Protein AF-A0A355GVF4-F1 (afdb_monomer_lite)

Secondary structure (DSSP, 8-state):
--SSTTTHHHHHHHHHHHHHH-TTS------TTSGGGG--HHHH--SS-HHHHHHH--S---S-TT-

pLDDT: mean 97.24, std 2.64, range [78.5, 98.56]

Radius of gyration: 15.6 Å; chains: 1; bounding box: 30×27×44 Å

Sequence (67 aa):
SELAPLHNPPGITGIRAITKILPDVPQVGVFDTAFHQTMPKEAYIYPIPYEYYEKHKIRRYGFHGTS

Foldseek 3Di:
DVPCVPPVVVVVVVVVVCCVVPVPDDDDDDFQLVQVPPDDPVQWDDPDPCVCCVPVVRTDSHGNSVD

Structure (mmCIF, N/CA/C/O backbone):
data_AF-A0A355GVF4-F1
#
_entry.id   AF-A0A355GVF4-F1
#
loop_
_atom_site.group_PDB
_atom_site.id
_atom_site.type_symbol
_atom_site.label_atom_id
_atom_site.label_alt_id
_atom_site.label_comp_id
_atom_site.label_asym_id
_atom_site.label_entity_id
_atom_site.label_seq_id
_atom_site.pdbx_PDB_ins_code
_atom_site.Cartn_x
_atom_site.Cartn_y
_atom_site.Cartn_z
_atom_site.occupancy
_atom_site.B_iso_or_equiv
_atom_site.auth_seq_id
_atom_site.auth_comp_id
_atom_site.auth_asym_id
_atom_site.auth_atom_id
_atom_site.pdbx_PDB_model_num
ATOM 1 N N . SER A 1 1 ? 5.875 7.404 0.521 1.00 78.50 1 SER A N 1
ATOM 2 C CA . SER A 1 1 ? 4.890 6.336 0.780 1.00 78.50 1 SER A CA 1
ATOM 3 C C . SER A 1 1 ? 4.813 6.152 2.277 1.00 78.50 1 SER A C 1
ATOM 5 O O . SER A 1 1 ? 5.788 5.684 2.847 1.00 78.50 1 SER A O 1
ATOM 7 N N . GLU A 1 2 ? 3.727 6.586 2.911 1.00 90.88 2 GLU A N 1
ATOM 8 C CA . GLU A 1 2 ? 3.631 6.631 4.379 1.00 90.88 2 GLU A CA 1
ATOM 9 C C . GLU A 1 2 ? 3.288 5.266 4.994 1.00 90.88 2 GLU A C 1
ATOM 11 O O . GLU A 1 2 ? 3.828 4.913 6.034 1.00 90.88 2 GLU A O 1
ATOM 16 N N . LEU A 1 3 ? 2.463 4.456 4.320 1.00 93.31 3 LEU A N 1
ATOM 17 C CA . LEU A 1 3 ? 1.973 3.175 4.855 1.00 93.31 3 LEU A CA 1
ATOM 18 C C . LEU A 1 3 ? 2.958 2.003 4.703 1.00 93.31 3 LEU A C 1
ATOM 20 O O . LEU A 1 3 ? 2.893 1.037 5.454 1.00 93.31 3 LEU A O 1
ATOM 24 N N . ALA A 1 4 ? 3.864 2.074 3.727 1.00 95.44 4 ALA A N 1
ATOM 25 C CA . ALA A 1 4 ? 4.885 1.053 3.485 1.00 95.44 4 ALA A CA 1
ATOM 26 C C . ALA A 1 4 ? 6.198 1.720 3.031 1.00 95.44 4 ALA A C 1
ATOM 28 O O . ALA A 1 4 ? 6.570 1.631 1.855 1.00 95.44 4 ALA A O 1
ATOM 29 N N . PRO A 1 5 ? 6.876 2.458 3.929 1.00 96.00 5 PRO A N 1
ATOM 30 C CA . PRO A 1 5 ? 7.994 3.332 3.575 1.00 96.00 5 PRO A CA 1
ATOM 31 C C . PRO A 1 5 ? 9.247 2.577 3.133 1.00 96.00 5 PRO A C 1
ATOM 33 O O . PRO A 1 5 ? 10.009 3.111 2.341 1.00 96.00 5 PRO A O 1
ATOM 36 N N . LEU A 1 6 ? 9.448 1.337 3.582 1.00 96.62 6 LEU A N 1
ATOM 37 C CA . LEU A 1 6 ? 10.582 0.515 3.143 1.00 96.62 6 LEU A CA 1
ATOM 38 C C . LEU A 1 6 ? 10.277 -0.324 1.891 1.00 96.62 6 LEU A C 1
ATOM 40 O O . LEU A 1 6 ? 11.197 -0.671 1.160 1.00 96.62 6 LEU A O 1
ATOM 44 N N . HIS A 1 7 ? 9.002 -0.616 1.612 1.00 96.62 7 HIS A N 1
ATOM 45 C CA . HIS A 1 7 ? 8.609 -1.556 0.552 1.00 96.62 7 HIS A CA 1
ATOM 46 C C . HIS A 1 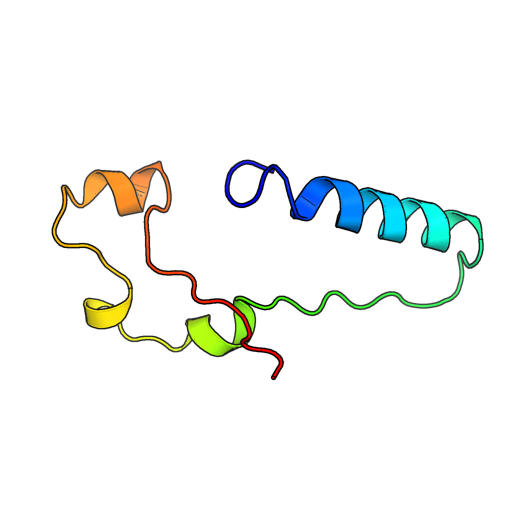7 ? 8.152 -0.856 -0.736 1.00 96.62 7 HIS A C 1
ATOM 48 O O . HIS A 1 7 ? 8.537 -1.255 -1.832 1.00 96.62 7 HIS A O 1
ATOM 54 N N . ASN A 1 8 ? 7.377 0.230 -0.638 1.00 96.94 8 ASN A N 1
ATOM 55 C CA . ASN A 1 8 ? 6.857 0.900 -1.834 1.00 96.94 8 ASN A CA 1
ATOM 56 C C . ASN A 1 8 ? 7.928 1.675 -2.621 1.00 96.94 8 ASN A C 1
ATOM 58 O O . ASN A 1 8 ? 7.895 1.613 -3.850 1.00 96.94 8 ASN A O 1
ATOM 62 N N . PRO A 1 9 ? 8.877 2.408 -1.996 1.00 97.75 9 PRO A N 1
ATOM 63 C CA . PRO A 1 9 ? 9.903 3.121 -2.755 1.00 97.75 9 PRO A CA 1
ATOM 64 C C . PRO A 1 9 ? 10.742 2.244 -3.697 1.00 97.75 9 PRO A C 1
ATOM 66 O O . PRO A 1 9 ? 10.856 2.631 -4.860 1.00 97.75 9 PRO A O 1
ATOM 69 N N . PRO A 1 10 ? 11.284 1.075 -3.292 1.00 96.94 10 PRO A N 1
ATOM 70 C CA . PRO A 1 10 ? 12.011 0.224 -4.233 1.00 96.94 10 PRO A CA 1
ATOM 71 C C . PRO A 1 10 ? 11.113 -0.311 -5.360 1.00 96.94 10 PRO A C 1
ATOM 73 O O . PRO A 1 10 ? 11.553 -0.335 -6.509 1.00 96.94 10 PRO A O 1
ATOM 76 N N . GLY A 1 11 ? 9.8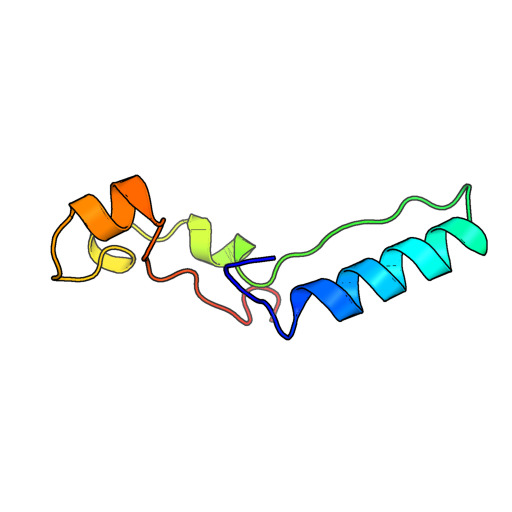41 -0.634 -5.086 1.00 96.38 11 GLY A N 1
ATOM 77 C CA . GLY A 1 11 ? 8.877 -1.011 -6.130 1.00 96.38 11 GLY A CA 1
ATOM 78 C C . GLY A 1 11 ? 8.669 0.091 -7.179 1.00 96.38 11 GLY A C 1
ATOM 79 O O . GLY A 1 11 ? 8.738 -0.162 -8.380 1.00 96.38 11 GLY A O 1
ATOM 80 N N . ILE A 1 12 ? 8.515 1.346 -6.740 1.00 96.75 12 ILE A N 1
ATOM 81 C CA . ILE A 1 12 ? 8.399 2.515 -7.632 1.00 96.75 12 ILE A CA 1
ATOM 82 C C . ILE A 1 12 ? 9.689 2.733 -8.435 1.00 96.75 12 ILE A C 1
ATOM 84 O O . ILE A 1 12 ? 9.628 3.104 -9.609 1.00 96.75 12 ILE A O 1
ATOM 88 N N . THR A 1 13 ? 10.857 2.504 -7.831 1.00 97.94 13 THR A N 1
ATOM 89 C CA . THR A 1 13 ? 12.140 2.561 -8.546 1.00 97.94 13 THR A CA 1
ATOM 90 C C . THR A 1 13 ? 12.185 1.537 -9.681 1.00 97.94 13 THR A C 1
ATOM 92 O O . THR A 1 13 ? 12.566 1.901 -10.793 1.00 97.94 13 THR A O 1
ATOM 95 N N . GLY A 1 14 ? 11.732 0.303 -9.440 1.00 97.81 14 GLY A N 1
ATOM 96 C CA . GLY A 1 14 ? 11.612 -0.734 -10.469 1.00 97.81 14 GLY A CA 1
ATOM 97 C C . GLY A 1 14 ? 10.681 -0.329 -11.616 1.00 97.81 14 GLY A C 1
ATOM 98 O O . GLY A 1 14 ? 11.090 -0.378 -12.774 1.00 97.81 14 GLY A O 1
ATOM 99 N N . ILE A 1 15 ? 9.481 0.171 -11.295 1.00 97.81 15 ILE A N 1
ATOM 100 C CA . ILE A 1 15 ? 8.511 0.679 -12.284 1.00 97.81 15 ILE A CA 1
ATOM 101 C C . ILE A 1 15 ? 9.162 1.746 -13.174 1.00 97.81 15 ILE A C 1
ATOM 103 O O . ILE A 1 15 ? 9.154 1.636 -14.397 1.00 97.81 15 ILE A O 1
ATOM 107 N N . ARG A 1 16 ? 9.809 2.752 -12.567 1.00 97.81 16 ARG A N 1
ATOM 108 C CA . ARG A 1 16 ? 10.476 3.841 -13.303 1.00 97.81 16 ARG A CA 1
ATOM 109 C C . ARG A 1 16 ? 11.625 3.350 -14.181 1.00 97.81 16 ARG A C 1
ATOM 111 O O . ARG A 1 16 ? 11.847 3.921 -15.246 1.00 97.81 16 ARG A O 1
ATOM 118 N N . ALA A 1 17 ? 12.381 2.349 -13.731 1.00 98.25 17 ALA A N 1
ATOM 119 C CA . ALA A 1 17 ? 13.462 1.764 -14.516 1.00 98.25 17 ALA A CA 1
ATOM 120 C C . ALA A 1 17 ? 12.909 1.045 -15.753 1.00 98.25 17 ALA A C 1
ATOM 122 O O . ALA A 1 17 ? 13.360 1.319 -16.863 1.00 98.25 17 ALA A O 1
ATOM 123 N N . ILE A 1 18 ? 11.882 0.208 -15.583 1.00 98.00 18 ILE A N 1
ATOM 124 C CA . ILE A 1 18 ? 11.259 -0.508 -16.699 1.00 98.00 18 ILE A CA 1
ATOM 125 C C . ILE A 1 18 ? 10.553 0.438 -17.665 1.00 98.00 18 ILE A C 1
ATOM 127 O O . ILE A 1 18 ? 10.714 0.259 -18.865 1.00 98.00 18 ILE A O 1
ATOM 131 N N . THR A 1 19 ? 9.891 1.502 -17.198 1.00 97.62 19 THR A N 1
ATOM 132 C CA . THR A 1 19 ? 9.307 2.520 -18.096 1.00 97.62 19 THR A CA 1
ATOM 133 C C . THR A 1 19 ? 10.349 3.137 -19.033 1.00 97.62 19 THR A C 1
ATOM 135 O O . THR A 1 19 ? 10.031 3.464 -20.169 1.00 97.62 19 THR A O 1
ATOM 138 N N . LYS A 1 20 ? 11.600 3.302 -18.581 1.00 98.12 20 LYS A N 1
ATOM 139 C CA . LYS A 1 20 ? 12.680 3.839 -19.424 1.00 98.12 20 LYS A CA 1
ATOM 140 C C . LYS A 1 20 ? 13.204 2.826 -20.442 1.00 98.12 20 LYS A C 1
ATOM 142 O O . LYS A 1 20 ? 13.650 3.235 -21.505 1.00 98.12 20 LYS A O 1
ATOM 147 N N . ILE A 1 21 ? 13.202 1.537 -20.098 1.00 98.25 21 ILE A N 1
ATOM 148 C CA . ILE A 1 21 ? 13.752 0.463 -20.942 1.00 98.25 21 ILE A CA 1
ATOM 149 C C . ILE A 1 21 ? 12.708 -0.027 -21.955 1.00 98.25 21 ILE A C 1
ATOM 151 O O . ILE A 1 21 ? 13.043 -0.289 -23.104 1.00 98.25 21 ILE A O 1
ATOM 155 N N . LEU A 1 22 ? 11.450 -0.143 -21.528 1.00 98.12 22 LEU A N 1
ATOM 156 C CA . LEU A 1 22 ? 10.319 -0.678 -22.286 1.00 98.12 22 LEU A CA 1
ATOM 157 C C . LEU A 1 22 ? 9.143 0.319 -22.245 1.00 98.12 22 LEU A C 1
ATOM 159 O O . LEU A 1 22 ? 8.153 0.066 -21.556 1.00 98.12 22 LEU A O 1
ATOM 163 N N . PRO A 1 23 ? 9.242 1.469 -22.938 1.00 97.25 23 PRO A N 1
ATOM 164 C CA . PRO A 1 23 ? 8.247 2.540 -22.840 1.00 97.25 23 PRO A CA 1
ATOM 165 C C . PRO A 1 23 ? 6.864 2.150 -23.376 1.00 97.25 23 PRO A C 1
ATOM 167 O O . PRO A 1 23 ? 5.860 2.641 -22.865 1.00 97.25 23 PRO A O 1
ATOM 170 N N . ASP A 1 24 ? 6.805 1.241 -24.352 1.00 97.75 24 ASP A N 1
ATOM 171 C CA . ASP A 1 24 ? 5.559 0.860 -25.031 1.00 97.75 24 ASP A CA 1
ATOM 172 C C . ASP A 1 24 ? 4.903 -0.404 -24.446 1.00 97.75 24 ASP A C 1
ATOM 174 O O . ASP A 1 24 ? 3.843 -0.831 -24.905 1.00 97.75 24 ASP A O 1
ATOM 178 N N . VAL A 1 25 ? 5.519 -1.025 -23.432 1.00 98.19 25 VAL A N 1
ATOM 179 C CA . VAL A 1 25 ? 4.979 -2.230 -22.786 1.00 98.19 25 VAL A CA 1
ATOM 180 C C . VAL A 1 25 ? 4.101 -1.829 -21.595 1.00 98.19 25 VAL A C 1
ATOM 182 O O . VAL A 1 25 ? 4.590 -1.170 -20.671 1.00 98.19 25 VAL A O 1
ATOM 185 N N . PRO A 1 26 ? 2.820 -2.246 -21.555 1.00 97.56 26 PRO A N 1
ATOM 186 C CA . PRO A 1 26 ? 1.953 -1.978 -20.415 1.00 97.56 26 PRO A CA 1
ATOM 187 C C . PRO A 1 26 ? 2.509 -2.573 -19.117 1.00 97.56 26 PRO A C 1
ATOM 189 O O . PRO A 1 26 ? 2.944 -3.724 -19.079 1.00 97.56 26 PRO A O 1
ATOM 192 N N . GLN A 1 27 ? 2.442 -1.802 -18.033 1.00 97.88 27 GLN A N 1
ATOM 193 C CA . GLN A 1 27 ? 2.802 -2.255 -16.689 1.00 97.88 27 GLN A CA 1
ATOM 194 C C . GLN A 1 27 ? 1.546 -2.403 -15.830 1.00 97.88 27 GLN A C 1
ATOM 196 O O . GLN A 1 27 ? 0.639 -1.573 -15.895 1.00 97.88 27 GLN A O 1
ATOM 201 N N . VAL A 1 28 ? 1.507 -3.448 -15.002 1.00 97.88 28 VAL A N 1
ATOM 202 C CA . VAL A 1 28 ? 0.373 -3.759 -14.122 1.00 97.88 28 VAL A CA 1
ATOM 203 C C . VAL A 1 28 ? 0.837 -3.753 -12.670 1.00 97.88 28 VAL A C 1
ATOM 205 O O . VAL A 1 28 ? 1.830 -4.389 -12.324 1.00 97.88 28 VAL A O 1
ATOM 208 N N . GLY A 1 29 ? 0.105 -3.037 -11.815 1.00 96.75 29 GLY A N 1
ATOM 209 C CA . GLY A 1 29 ? 0.294 -3.071 -10.368 1.00 96.75 29 GLY A CA 1
ATOM 210 C C . GLY A 1 29 ? -0.581 -4.147 -9.733 1.00 96.75 29 GLY A C 1
ATOM 211 O O . GLY A 1 29 ? -1.805 -4.057 -9.798 1.00 96.75 29 GLY A O 1
ATOM 212 N N . VAL A 1 30 ? 0.043 -5.134 -9.095 1.00 97.88 30 VAL A N 1
ATOM 213 C CA . VAL A 1 30 ? -0.635 -6.130 -8.256 1.00 97.88 30 VAL A CA 1
ATOM 214 C C . VAL A 1 30 ? -0.282 -5.820 -6.807 1.00 97.88 30 VAL A C 1
ATOM 216 O O . VAL A 1 30 ? 0.893 -5.702 -6.465 1.00 97.88 30 VAL A O 1
ATOM 219 N N . PHE A 1 31 ? -1.295 -5.619 -5.966 1.00 97.75 31 PHE A N 1
ATOM 220 C CA . PHE A 1 31 ? -1.105 -5.181 -4.586 1.00 97.75 31 PHE A CA 1
ATOM 221 C C . PHE A 1 31 ? -1.434 -6.318 -3.626 1.00 97.75 31 PHE A C 1
ATOM 223 O O . PHE A 1 31 ? -2.565 -6.798 -3.604 1.00 97.75 31 PHE A O 1
ATOM 230 N N . ASP A 1 32 ? -0.493 -6.667 -2.751 1.00 98.19 32 ASP A N 1
ATOM 231 C CA . ASP A 1 32 ? -0.684 -7.708 -1.731 1.00 98.19 32 ASP A CA 1
ATOM 232 C C . ASP A 1 32 ? -1.843 -7.436 -0.764 1.00 98.19 32 ASP A C 1
ATOM 234 O O . ASP A 1 32 ? -2.337 -8.351 -0.105 1.00 98.19 32 ASP A O 1
ATOM 238 N N . THR A 1 33 ? -2.278 -6.180 -0.670 1.00 98.12 33 THR A N 1
ATOM 239 C CA . THR A 1 33 ? -3.409 -5.741 0.151 1.00 98.12 33 THR A CA 1
ATOM 240 C C . THR A 1 33 ? -4.757 -5.876 -0.569 1.00 98.12 33 THR A C 1
ATOM 242 O O . THR A 1 33 ? -5.793 -5.757 0.085 1.00 98.12 33 THR A O 1
ATOM 245 N N . ALA A 1 34 ? -4.786 -6.100 -1.892 1.00 98.25 34 ALA A N 1
ATOM 246 C CA . ALA A 1 34 ? -6.003 -6.027 -2.708 1.00 98.25 34 ALA A CA 1
ATOM 247 C C . ALA A 1 34 ? -7.042 -7.088 -2.325 1.00 98.25 34 ALA A C 1
ATOM 249 O O . ALA A 1 34 ? -8.204 -6.750 -2.104 1.00 98.25 34 ALA A O 1
ATOM 250 N N . PHE A 1 35 ? -6.620 -8.347 -2.176 1.00 98.25 35 PHE A N 1
ATOM 251 C CA . PHE A 1 35 ? -7.495 -9.456 -1.772 1.00 98.25 35 PHE A CA 1
ATOM 252 C C . PHE A 1 35 ? -8.227 -9.176 -0.451 1.00 98.25 35 PHE A C 1
ATOM 254 O O . PHE A 1 35 ? -9.404 -9.484 -0.289 1.00 98.25 35 PHE A O 1
ATOM 261 N N . HIS A 1 36 ? -7.542 -8.511 0.477 1.00 98.38 36 HIS A N 1
ATOM 262 C CA . HIS A 1 36 ? -8.032 -8.236 1.825 1.00 98.38 36 HIS A CA 1
ATOM 263 C C . HIS A 1 36 ? -9.003 -7.047 1.906 1.00 98.38 36 HIS A C 1
ATOM 265 O O . HIS A 1 36 ? -9.537 -6.766 2.979 1.00 98.38 36 HIS A O 1
ATOM 271 N N . 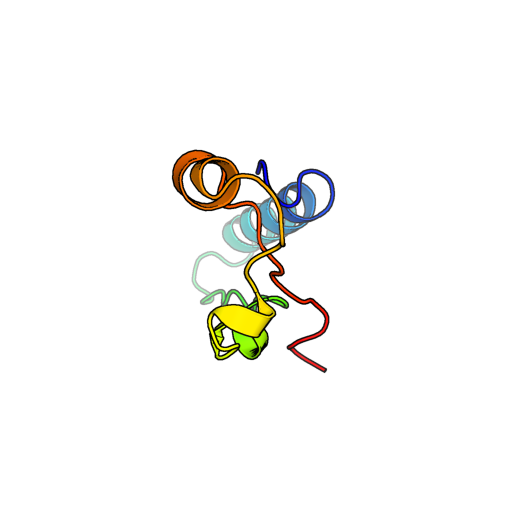GLN A 1 37 ? -9.268 -6.334 0.804 1.00 98.06 37 GLN A N 1
ATOM 272 C CA . GLN A 1 37 ? -10.187 -5.184 0.818 1.00 98.06 37 GLN A CA 1
ATOM 273 C C . GLN A 1 37 ? -11.662 -5.573 0.986 1.00 98.06 37 GLN A C 1
ATOM 275 O O . GLN A 1 37 ? -12.487 -4.703 1.255 1.00 98.06 37 GLN A O 1
ATOM 280 N N . THR A 1 38 ? -11.991 -6.861 0.884 1.00 97.75 38 THR A N 1
ATOM 281 C CA . THR A 1 38 ? -13.335 -7.399 1.144 1.00 97.75 38 THR A CA 1
ATOM 282 C C . THR A 1 38 ? -13.608 -7.669 2.627 1.00 97.75 38 THR A C 1
ATOM 284 O O . THR A 1 38 ? -14.726 -8.047 2.972 1.00 97.75 38 THR A O 1
ATOM 287 N N . MET A 1 39 ? -12.624 -7.468 3.519 1.00 98.50 39 MET A N 1
ATOM 288 C CA . MET A 1 39 ? -12.832 -7.612 4.963 1.00 98.50 39 MET A CA 1
ATOM 289 C C . MET A 1 39 ? -13.988 -6.718 5.449 1.00 98.50 39 MET A C 1
ATOM 291 O O . MET A 1 39 ? -14.016 -5.527 5.113 1.00 98.50 39 MET A O 1
ATOM 295 N N . PRO A 1 40 ? -14.900 -7.236 6.292 1.00 98.25 40 PRO A N 1
ATOM 296 C CA . PRO A 1 40 ? -15.936 -6.415 6.901 1.00 98.25 40 PRO A CA 1
ATOM 297 C C . PRO A 1 40 ? -15.331 -5.455 7.939 1.00 98.25 40 PRO A C 1
ATOM 299 O O . PRO A 1 40 ? -14.186 -5.618 8.379 1.00 98.25 40 PRO A O 1
ATOM 302 N N . LYS A 1 41 ? -16.089 -4.424 8.331 1.00 97.75 41 LYS A N 1
ATOM 303 C CA . LYS A 1 41 ? -15.592 -3.311 9.161 1.00 97.75 41 LYS A CA 1
ATOM 304 C C . LYS A 1 41 ? -15.012 -3.783 10.490 1.00 97.75 41 LYS A C 1
ATOM 306 O O . LYS A 1 41 ? -13.931 -3.350 10.880 1.00 97.75 41 LYS A O 1
ATOM 311 N N . GLU A 1 42 ? -15.695 -4.709 11.141 1.00 97.44 42 GLU A N 1
ATOM 312 C CA . GLU A 1 42 ? -15.292 -5.352 12.387 1.00 97.44 42 GLU A CA 1
ATOM 313 C C . GLU A 1 42 ? -13.951 -6.098 12.292 1.00 97.44 42 GLU A C 1
ATOM 315 O O . GLU A 1 42 ? -13.277 -6.257 13.305 1.00 97.44 42 GLU A O 1
ATOM 320 N N . ALA A 1 43 ? -13.523 -6.510 11.093 1.00 98.25 43 ALA A N 1
ATOM 321 C CA . ALA A 1 43 ? -12.263 -7.223 10.887 1.00 98.25 43 ALA A CA 1
ATOM 322 C C . ALA A 1 43 ? -11.074 -6.295 10.582 1.00 98.25 43 ALA A C 1
ATOM 324 O O . ALA A 1 43 ? -9.925 -6.683 10.819 1.00 98.25 43 ALA A O 1
ATOM 325 N N . TYR A 1 44 ? -11.319 -5.085 10.054 1.00 98.56 44 TYR A N 1
ATOM 326 C CA . TYR A 1 44 ? -10.245 -4.143 9.718 1.00 98.56 44 TYR A CA 1
ATOM 327 C C . TYR A 1 44 ? -10.115 -2.934 10.646 1.00 98.56 44 TYR A C 1
ATOM 329 O O . TYR A 1 44 ? -9.071 -2.277 10.614 1.00 98.56 44 TYR A O 1
ATOM 337 N N . ILE A 1 45 ? -11.127 -2.622 11.456 1.00 98.50 45 ILE A N 1
ATOM 338 C CA . ILE A 1 45 ? -11.057 -1.559 12.463 1.00 98.50 45 ILE A CA 1
ATOM 339 C C . ILE A 1 45 ? -10.416 -2.099 13.743 1.00 98.50 45 ILE A C 1
ATOM 341 O O . ILE A 1 45 ? -10.838 -3.116 14.284 1.00 98.50 45 ILE A O 1
ATOM 345 N N . TYR A 1 46 ? -9.409 -1.389 14.248 1.00 98.38 46 TYR A N 1
ATOM 346 C CA . TYR A 1 46 ? -8.814 -1.684 15.551 1.00 98.38 46 TYR A CA 1
ATOM 347 C C . TYR A 1 46 ? -9.620 -1.045 16.694 1.00 98.38 46 TYR A C 1
ATOM 349 O O . TYR A 1 46 ? -10.196 0.027 16.492 1.00 98.38 46 TYR A O 1
ATOM 357 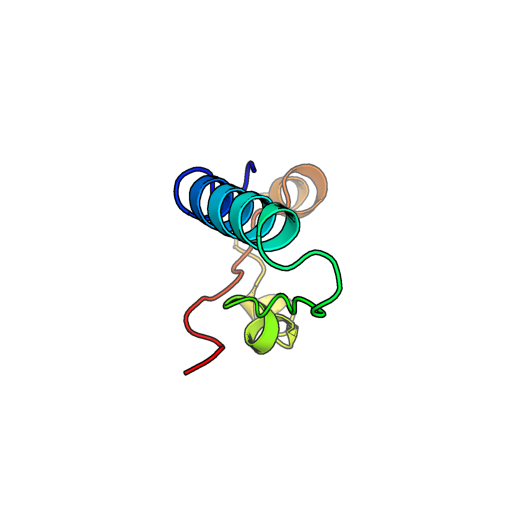N N . PRO A 1 47 ? -9.623 -1.638 17.906 1.00 97.62 47 PRO A N 1
ATOM 358 C CA . PRO A 1 47 ? -10.314 -1.099 19.081 1.00 97.62 47 PRO A CA 1
ATOM 359 C C . PRO A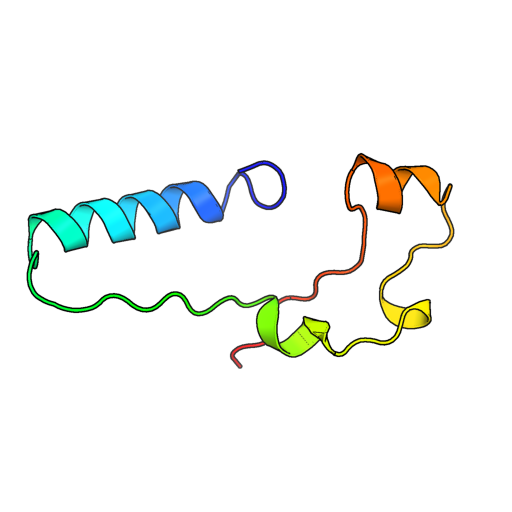 1 47 ? -9.518 0.049 19.736 1.00 97.62 47 PRO A C 1
ATOM 361 O O . PRO A 1 47 ? -9.151 -0.005 20.905 1.00 97.62 47 PRO A O 1
ATOM 364 N N . ILE A 1 48 ? -9.216 1.082 18.951 1.00 98.00 48 ILE A N 1
ATOM 365 C CA . ILE A 1 48 ? -8.523 2.323 19.339 1.00 98.00 48 ILE A CA 1
ATOM 366 C C . ILE A 1 48 ? -9.375 3.524 18.876 1.00 98.00 48 ILE A C 1
ATOM 368 O O . ILE A 1 48 ? -10.355 3.303 18.157 1.00 98.00 48 ILE A O 1
ATOM 372 N N . PRO A 1 49 ? -9.067 4.784 19.256 1.00 98.56 49 PRO A N 1
ATOM 373 C CA . PRO A 1 49 ? -9.877 5.937 18.859 1.00 98.56 49 PRO A CA 1
ATOM 374 C C . PRO A 1 49 ? -10.179 5.961 17.356 1.00 98.56 49 PRO A C 1
ATOM 376 O O . PRO A 1 49 ? -9.271 5.926 16.524 1.00 98.56 49 PRO A O 1
ATOM 379 N N . TYR A 1 50 ? -11.467 6.029 17.007 1.00 98.12 50 TYR A N 1
ATOM 380 C CA . TYR A 1 50 ? -11.921 5.919 15.615 1.00 98.12 50 TYR A CA 1
ATOM 381 C C . TYR A 1 50 ? -11.341 7.018 14.711 1.00 98.12 50 TYR A C 1
ATOM 383 O O . TYR A 1 50 ? -11.098 6.790 13.526 1.00 98.12 50 TYR A O 1
ATOM 391 N N . GLU A 1 51 ? -11.006 8.175 15.288 1.00 98.56 51 GLU A N 1
ATOM 392 C CA . GLU A 1 51 ? -10.341 9.268 14.578 1.00 98.56 51 GLU A CA 1
ATOM 393 C C . GLU A 1 51 ? -9.011 8.856 13.924 1.00 98.56 51 GLU A C 1
ATOM 395 O O . GLU A 1 51 ? -8.631 9.429 12.906 1.00 98.56 51 GLU A O 1
ATOM 400 N N . TYR A 1 52 ? -8.311 7.844 14.447 1.00 98.31 52 TYR A N 1
ATOM 401 C CA . TYR A 1 52 ? -7.073 7.338 13.852 1.00 98.31 52 TYR A CA 1
ATOM 402 C C . TYR A 1 52 ? -7.326 6.615 12.528 1.00 98.31 52 TYR A C 1
ATOM 404 O O . TYR A 1 52 ? -6.542 6.743 11.584 1.00 98.31 52 TYR A O 1
ATOM 412 N N . TYR A 1 53 ? -8.446 5.898 12.420 1.00 98.00 53 TYR A N 1
ATOM 413 C CA . TYR A 1 53 ? -8.892 5.344 11.148 1.00 98.00 53 TYR A CA 1
ATOM 414 C C . TYR A 1 53 ? -9.297 6.465 10.185 1.00 98.00 53 TYR A C 1
ATOM 416 O O . TYR A 1 53 ? -8.900 6.451 9.022 1.00 98.00 53 TYR A O 1
ATOM 424 N N . GLU A 1 54 ? -10.041 7.467 10.650 1.00 97.88 54 GLU A N 1
ATOM 425 C CA . GLU A 1 54 ? -10.540 8.534 9.779 1.00 97.88 54 GLU A CA 1
ATOM 426 C C . GLU A 1 54 ? -9.419 9.427 9.236 1.00 97.88 54 GLU A C 1
ATOM 428 O O . GLU A 1 54 ? -9.332 9.622 8.018 1.00 97.88 54 GLU A O 1
ATOM 433 N N . LYS A 1 55 ? -8.544 9.916 10.123 1.00 97.62 55 LYS A N 1
ATOM 434 C CA . LYS A 1 55 ? -7.470 10.871 9.812 1.00 97.62 55 LYS A CA 1
ATOM 435 C C . LYS A 1 55 ? -6.245 10.198 9.203 1.00 97.62 55 LYS A C 1
ATOM 437 O O . LYS A 1 55 ? -5.700 10.700 8.226 1.00 97.62 55 LYS A O 1
ATOM 442 N N . HIS A 1 56 ? -5.825 9.059 9.756 1.00 97.06 56 HIS A N 1
ATOM 443 C CA . HIS A 1 56 ? -4.541 8.430 9.417 1.00 97.06 56 HIS A CA 1
ATOM 444 C C . HIS A 1 56 ? -4.686 7.099 8.678 1.00 97.06 56 HIS A C 1
ATOM 446 O O . HIS A 1 56 ? -3.685 6.489 8.311 1.00 97.06 56 HIS A O 1
ATOM 452 N N . LYS A 1 57 ? -5.921 6.630 8.447 1.00 96.94 57 LYS A N 1
ATOM 453 C CA . LYS A 1 57 ? -6.200 5.344 7.788 1.00 96.94 57 LYS A CA 1
ATOM 454 C C . LYS A 1 57 ? -5.527 4.167 8.500 1.00 96.94 57 LYS A C 1
ATOM 456 O O . LYS A 1 57 ? -5.151 3.185 7.859 1.00 96.94 57 LYS A O 1
ATOM 461 N N . ILE A 1 58 ? -5.393 4.245 9.827 1.00 98.06 58 ILE A N 1
ATOM 462 C CA . ILE A 1 58 ? -4.921 3.127 10.648 1.00 98.06 58 ILE A CA 1
ATOM 463 C C . ILE A 1 58 ? -6.000 2.039 10.632 1.00 98.06 58 ILE A C 1
ATOM 465 O O . ILE A 1 58 ? -7.120 2.248 11.094 1.00 98.06 58 ILE A O 1
ATOM 469 N N . ARG A 1 59 ? -5.669 0.887 10.046 1.00 98.38 59 ARG A N 1
ATOM 470 C CA . ARG A 1 59 ? -6.546 -0.282 9.890 1.00 98.38 59 ARG A CA 1
ATOM 471 C C . ARG A 1 59 ? -5.718 -1.536 9.639 1.00 98.38 59 ARG A C 1
ATOM 473 O O . ARG A 1 59 ? -4.537 -1.449 9.295 1.00 98.38 59 ARG A O 1
ATOM 480 N N . ARG A 1 60 ? -6.347 -2.705 9.717 1.00 98.38 60 ARG A N 1
ATOM 481 C CA . ARG A 1 60 ? -5.789 -3.922 9.121 1.00 98.38 60 ARG A CA 1
ATOM 482 C C . ARG A 1 60 ? -5.893 -3.816 7.597 1.00 98.38 60 ARG A C 1
ATOM 484 O O . ARG A 1 60 ? -6.994 -3.698 7.063 1.00 98.38 60 ARG A O 1
ATOM 491 N N . TYR A 1 61 ? -4.754 -3.842 6.908 1.00 98.38 61 TYR A N 1
ATOM 492 C CA . TYR A 1 61 ? -4.708 -3.904 5.440 1.00 98.38 61 TYR A CA 1
ATOM 493 C C . TYR A 1 61 ? -4.589 -5.339 4.919 1.00 98.38 61 TYR A C 1
ATOM 495 O O . TYR A 1 61 ? -5.159 -5.631 3.878 1.00 98.38 61 TYR A O 1
ATOM 503 N N . GLY A 1 62 ? -3.897 -6.221 5.654 1.00 97.75 62 GLY A N 1
ATOM 504 C CA . GLY A 1 62 ? -3.569 -7.579 5.197 1.00 97.75 62 GLY A CA 1
ATOM 505 C C . GLY A 1 62 ? -2.454 -7.595 4.142 1.00 97.75 62 GLY A C 1
ATOM 506 O O . GLY A 1 62 ? -2.218 -6.596 3.475 1.00 97.75 62 GLY A O 1
ATOM 507 N N . PHE A 1 63 ? -1.743 -8.715 4.022 1.00 98.19 63 PHE A N 1
ATOM 508 C CA . PHE A 1 63 ? -0.645 -8.917 3.064 1.00 98.19 63 PHE A CA 1
ATOM 509 C C . PHE A 1 63 ? -0.665 -10.354 2.543 1.00 98.19 63 PHE A C 1
ATOM 511 O O . PHE A 1 63 ? -1.481 -11.156 3.000 1.00 98.19 63 PHE A O 1
ATOM 518 N N . HIS A 1 64 ? 0.209 -10.670 1.585 1.00 98.00 64 HIS A N 1
ATOM 519 C CA . HIS A 1 64 ? 0.222 -11.960 0.890 1.00 98.00 64 HIS A CA 1
ATOM 520 C C . HIS A 1 64 ? -1.123 -12.310 0.233 1.00 98.00 64 HIS A C 1
ATOM 522 O O . HIS A 1 64 ? -1.455 -13.477 0.093 1.00 98.00 64 HIS A O 1
ATOM 528 N N . GLY A 1 65 ? -1.912 -11.307 -0.173 1.00 97.56 65 GLY A N 1
ATOM 529 C C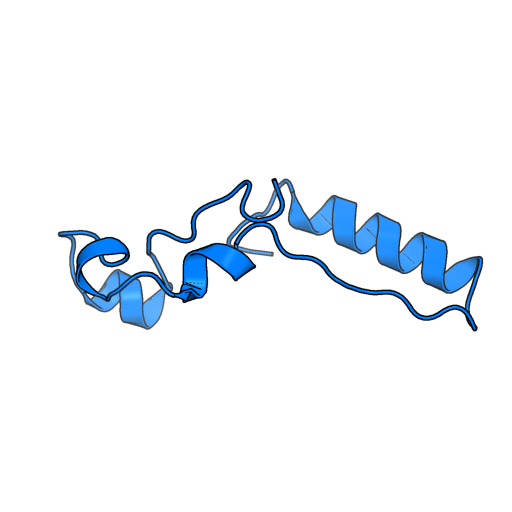A . GLY A 1 65 ? -3.200 -11.523 -0.837 1.00 97.56 65 GLY A CA 1
ATOM 530 C C . GLY A 1 65 ? -3.095 -12.092 -2.255 1.00 97.56 65 GLY A C 1
ATOM 531 O O . GLY A 1 65 ? -4.102 -12.499 -2.818 1.00 97.56 65 GLY A O 1
ATOM 532 N N . THR A 1 66 ? -1.893 -12.084 -2.833 1.00 97.12 66 THR A N 1
ATOM 533 C CA . THR A 1 66 ? -1.609 -12.644 -4.161 1.00 97.12 66 THR A CA 1
ATOM 534 C C . THR A 1 66 ? -1.354 -14.157 -4.122 1.00 97.12 66 THR A C 1
ATOM 536 O O . THR A 1 66 ? -1.476 -14.807 -5.157 1.00 97.12 66 THR A O 1
ATOM 539 N N . SER A 1 67 ? -0.951 -14.701 -2.962 1.00 93.25 67 SER A N 1
ATOM 540 C CA . SER A 1 67 ? -0.674 -16.136 -2.787 1.00 93.25 67 SER A CA 1
ATOM 541 C C . SER A 1 67 ? -1.948 -16.965 -2.834 1.00 93.25 67 SER A C 1
ATOM 543 O O . SER A 1 67 ? -1.808 -18.139 -3.241 1.00 93.25 67 SER A O 1
#